Protein AF-A0A975VN42-F1 (afdb_monomer_lite)

Radius of gyration: 11.93 Å; chains: 1; bounding box: 31×22×29 Å

Structure (mmCIF, N/CA/C/O backbone):
data_AF-A0A975VN42-F1
#
_entry.id   AF-A0A975VN42-F1
#
loop_
_atom_site.group_PDB
_atom_site.id
_atom_site.type_symbol
_atom_site.label_atom_id
_atom_site.label_alt_id
_atom_site.label_comp_id
_atom_site.label_asym_id
_atom_site.label_entity_id
_atom_site.label_seq_id
_atom_site.pdbx_PDB_ins_code
_atom_site.Cartn_x
_atom_site.Cartn_y
_atom_site.Cartn_z
_atom_site.occupancy
_atom_site.B_iso_or_equiv
_atom_site.auth_seq_id
_atom_site.auth_comp_id
_atom_site.auth_asym_id
_atom_site.auth_atom_id
_atom_site.pdbx_PDB_model_num
ATOM 1 N N . MET A 1 1 ? 15.896 -3.182 -15.240 1.00 61.34 1 MET A N 1
ATOM 2 C CA . MET A 1 1 ? 16.284 -3.443 -13.831 1.00 61.34 1 MET A CA 1
ATOM 3 C C . MET A 1 1 ? 15.037 -3.686 -12.984 1.00 61.34 1 MET A C 1
ATOM 5 O O . MET A 1 1 ? 14.270 -2.752 -12.752 1.00 61.34 1 MET A O 1
ATOM 9 N N . ASN A 1 2 ? 14.832 -4.939 -12.570 1.00 74.25 2 ASN A N 1
ATOM 10 C CA . ASN A 1 2 ? 13.701 -5.408 -11.762 1.00 74.25 2 ASN A CA 1
ATOM 11 C C . ASN A 1 2 ? 13.992 -5.207 -10.271 1.00 74.2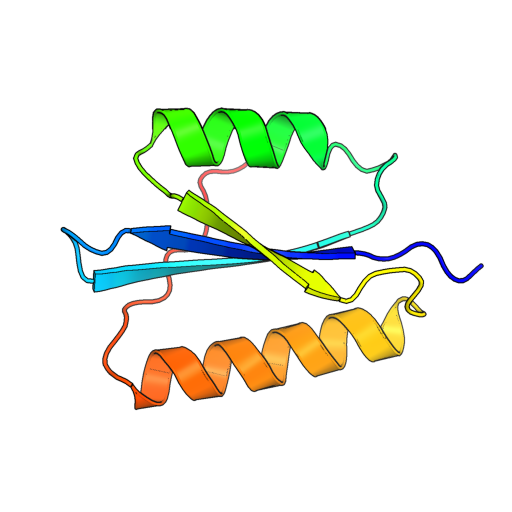5 2 ASN A C 1
ATOM 13 O O . ASN A 1 2 ? 14.473 -6.113 -9.600 1.00 74.25 2 ASN A O 1
ATOM 17 N N . ASP A 1 3 ? 13.752 -3.998 -9.771 1.00 86.62 3 ASP A N 1
ATOM 18 C CA . ASP A 1 3 ? 14.124 -3.613 -8.401 1.00 86.62 3 ASP A CA 1
ATOM 19 C C . ASP A 1 3 ? 13.070 -2.727 -7.715 1.00 86.62 3 ASP A C 1
ATOM 21 O O . ASP A 1 3 ? 13.350 -2.056 -6.728 1.00 86.62 3 ASP A O 1
ATOM 25 N N . HIS A 1 4 ? 11.842 -2.671 -8.242 1.00 88.75 4 HIS A N 1
ATOM 26 C CA . HIS A 1 4 ? 10.768 -1.931 -7.579 1.00 88.75 4 HIS A CA 1
ATOM 27 C C . HIS A 1 4 ? 10.050 -2.813 -6.562 1.00 88.75 4 HIS A C 1
ATOM 29 O O . HIS A 1 4 ? 9.755 -3.984 -6.814 1.00 88.75 4 HIS A O 1
ATOM 35 N N . TYR A 1 5 ? 9.770 -2.204 -5.417 1.00 90.38 5 TYR A N 1
ATOM 36 C CA . TYR A 1 5 ? 9.018 -2.757 -4.307 1.00 90.38 5 TYR A CA 1
ATOM 37 C C . TYR A 1 5 ? 7.677 -2.047 -4.231 1.00 90.38 5 TYR A C 1
ATOM 39 O O . TYR A 1 5 ? 7.623 -0.817 -4.332 1.00 90.38 5 TYR A O 1
ATOM 47 N N . VAL A 1 6 ? 6.622 -2.823 -4.011 1.00 90.62 6 VAL A N 1
ATOM 48 C CA . VAL A 1 6 ? 5.293 -2.321 -3.683 1.00 90.62 6 VAL A CA 1
ATOM 49 C C . VAL A 1 6 ? 5.062 -2.561 -2.196 1.00 90.62 6 VAL A C 1
ATOM 51 O O . VAL A 1 6 ? 4.939 -3.705 -1.760 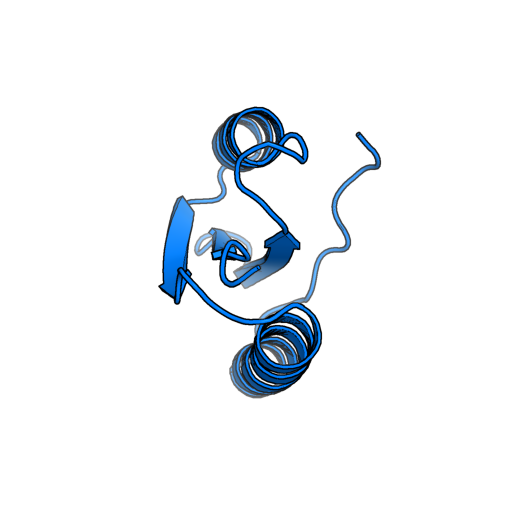1.00 90.62 6 VAL A O 1
ATOM 54 N N . MET A 1 7 ? 5.045 -1.480 -1.418 1.00 91.81 7 MET A N 1
ATOM 55 C CA . MET A 1 7 ? 4.763 -1.521 0.020 1.00 91.81 7 MET A CA 1
ATOM 56 C C . MET A 1 7 ? 3.464 -0.789 0.297 1.00 91.81 7 MET A C 1
ATOM 58 O O . MET A 1 7 ? 3.325 0.381 -0.070 1.00 91.81 7 MET A O 1
ATOM 62 N N . LEU A 1 8 ? 2.558 -1.466 0.984 1.00 91.25 8 LEU A N 1
ATOM 63 C CA . LEU A 1 8 ? 1.379 -0.881 1.597 1.00 91.25 8 LEU A CA 1
ATOM 64 C C . LEU A 1 8 ? 1.707 -0.514 3.043 1.00 91.25 8 LEU A C 1
ATOM 66 O O . LEU A 1 8 ? 2.442 -1.217 3.726 1.00 91.25 8 LEU A O 1
ATOM 70 N N . TYR A 1 9 ? 1.153 0.584 3.516 1.00 92.25 9 TYR A N 1
ATOM 71 C CA . TYR A 1 9 ? 1.221 1.021 4.896 1.00 92.25 9 TYR A CA 1
ATOM 72 C C . TYR A 1 9 ? -0.216 1.215 5.352 1.00 92.25 9 TYR A C 1
ATOM 74 O O . TYR A 1 9 ? -0.937 2.021 4.768 1.00 92.25 9 TYR A O 1
ATOM 82 N N . LEU A 1 10 ? -0.636 0.455 6.357 1.00 91.31 10 LEU A N 1
ATOM 83 C CA . LEU A 1 10 ? -2.022 0.406 6.809 1.00 91.31 10 LEU A CA 1
ATOM 84 C C . LEU A 1 10 ? -2.129 0.912 8.245 1.00 91.31 10 LEU A C 1
ATOM 86 O O . LEU A 1 10 ? -1.410 0.422 9.116 1.00 91.31 10 LEU A O 1
ATOM 90 N N . ASN A 1 11 ? -3.044 1.838 8.501 1.00 90.31 11 ASN A N 1
ATOM 91 C CA . ASN A 1 11 ? -3.461 2.195 9.847 1.00 90.31 11 ASN A CA 1
ATOM 92 C C . ASN A 1 11 ? -4.877 1.654 10.077 1.00 90.31 11 ASN A C 1
ATOM 94 O O . ASN A 1 11 ? -5.863 2.206 9.597 1.00 90.31 11 ASN A O 1
ATOM 98 N N . GLN A 1 12 ? -4.964 0.536 10.800 1.00 85.19 12 GLN A N 1
ATOM 99 C CA . GLN A 1 12 ? -6.244 -0.112 11.099 1.00 85.19 12 GLN A CA 1
ATOM 100 C C . GLN A 1 12 ? -7.110 0.705 12.065 1.00 85.19 12 GLN A C 1
ATOM 102 O O . GLN A 1 12 ? -8.323 0.568 12.026 1.00 85.19 12 GLN A O 1
ATOM 107 N N . ALA A 1 13 ? -6.510 1.543 12.916 1.00 86.69 13 ALA A N 1
ATOM 108 C CA . ALA A 1 13 ? -7.257 2.321 13.903 1.00 86.69 13 ALA A CA 1
ATOM 109 C C . ALA A 1 13 ? -8.002 3.500 13.260 1.00 86.69 13 ALA A C 1
ATOM 111 O O . ALA A 1 13 ? -9.131 3.788 13.639 1.00 86.69 13 ALA A O 1
ATOM 112 N N . SER A 1 14 ? -7.386 4.162 12.275 1.00 85.56 14 SER A N 1
ATOM 113 C CA . SER A 1 14 ? -7.988 5.287 11.544 1.00 85.56 14 SER A CA 1
ATOM 114 C C . SER A 1 14 ? -8.647 4.884 10.222 1.00 85.56 14 SER A C 1
ATOM 116 O O . SER A 1 14 ? -9.209 5.733 9.538 1.00 85.56 14 SER A O 1
ATOM 118 N N . THR A 1 15 ? -8.614 3.598 9.856 1.00 88.38 15 THR A N 1
ATOM 119 C CA . THR A 1 15 ? -9.088 3.097 8.549 1.00 88.38 15 THR A CA 1
ATOM 120 C C . THR A 1 15 ? -8.408 3.821 7.378 1.00 88.38 15 THR A C 1
ATOM 122 O O . THR A 1 15 ? -9.011 4.117 6.348 1.00 88.38 15 THR A O 1
ATOM 125 N N . GLU A 1 16 ? -7.115 4.110 7.525 1.00 91.19 16 GLU A N 1
ATOM 126 C CA . GLU A 1 16 ? -6.315 4.808 6.520 1.00 91.19 16 GLU A CA 1
ATOM 127 C C . GLU A 1 16 ? -5.273 3.888 5.899 1.00 91.19 16 GLU A C 1
ATOM 129 O O . GLU A 1 16 ? -4.743 2.966 6.529 1.00 91.19 16 GLU A O 1
ATOM 134 N N . PHE A 1 17 ? -4.903 4.184 4.658 1.00 91.31 17 PHE A N 1
ATOM 135 C CA . PHE A 1 17 ? -3.798 3.503 4.008 1.00 91.31 17 PHE A CA 1
ATOM 136 C C . PHE A 1 17 ? -2.976 4.438 3.128 1.00 91.31 17 PHE A C 1
ATOM 138 O O . PHE A 1 17 ? -3.446 5.447 2.604 1.00 91.31 17 PHE A O 1
ATOM 145 N N . THR A 1 18 ? -1.721 4.057 2.911 1.00 90.50 18 THR A N 1
ATOM 146 C CA . THR A 1 18 ? -0.868 4.662 1.894 1.00 90.50 18 THR A CA 1
ATOM 147 C C . THR A 1 18 ? 0.000 3.600 1.232 1.00 90.50 18 THR A C 1
ATOM 149 O O . THR A 1 18 ? 0.311 2.573 1.823 1.00 90.50 18 THR A O 1
ATOM 152 N N . ILE A 1 19 ? 0.394 3.808 -0.023 1.00 90.44 19 ILE A N 1
ATOM 153 C CA . ILE A 1 19 ? 1.087 2.785 -0.819 1.00 90.44 19 ILE A CA 1
ATOM 154 C C . ILE A 1 19 ? 2.213 3.382 -1.655 1.00 90.44 19 ILE A C 1
ATOM 156 O O . ILE A 1 19 ? 2.070 4.468 -2.227 1.00 90.44 19 ILE A O 1
ATOM 160 N N . THR A 1 20 ? 3.351 2.685 -1.730 1.00 89.12 20 THR A N 1
ATOM 161 C CA . THR A 1 20 ? 4.541 3.081 -2.497 1.00 89.12 20 THR A CA 1
ATOM 162 C C . THR A 1 20 ? 4.926 2.036 -3.526 1.00 89.12 20 THR A C 1
ATOM 164 O O . THR A 1 20 ? 4.856 0.852 -3.237 1.00 89.12 20 THR A O 1
ATOM 167 N N . ALA A 1 21 ? 5.401 2.493 -4.684 1.00 89.50 21 ALA A N 1
ATOM 168 C CA . ALA A 1 21 ? 6.047 1.683 -5.712 1.00 89.50 21 ALA A CA 1
ATOM 169 C C . ALA A 1 21 ? 7.431 2.289 -5.991 1.00 89.50 21 ALA A C 1
ATOM 171 O O . ALA A 1 21 ? 7.555 3.240 -6.756 1.00 89.50 21 ALA A O 1
ATOM 172 N N . ARG A 1 22 ? 8.478 1.849 -5.285 1.00 85.06 22 ARG A N 1
ATOM 173 C CA . ARG A 1 22 ? 9.817 2.471 -5.369 1.00 85.06 22 ARG A CA 1
ATOM 174 C C . ARG A 1 22 ? 10.930 1.443 -5.214 1.00 85.06 22 ARG A C 1
ATOM 176 O O . ARG A 1 22 ? 10.720 0.375 -4.652 1.00 85.06 22 ARG A O 1
ATOM 183 N N . LYS A 1 23 ? 12.127 1.778 -5.699 1.00 8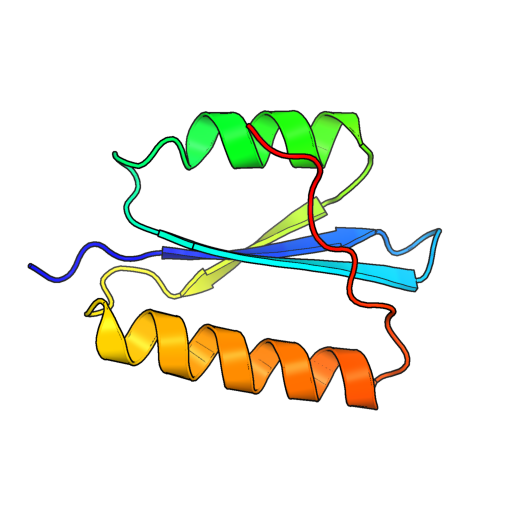5.75 23 LYS A N 1
ATOM 184 C CA . LYS A 1 23 ? 13.331 0.976 -5.449 1.00 85.75 23 LYS A CA 1
ATOM 185 C C . LYS A 1 23 ? 13.722 1.007 -3.977 1.00 85.75 23 LYS A C 1
ATOM 187 O O . LYS A 1 23 ? 13.480 2.011 -3.303 1.00 85.75 23 LYS A O 1
ATOM 192 N N . LYS A 1 24 ? 14.416 -0.031 -3.498 1.00 74.94 24 LYS A N 1
ATOM 193 C CA . LYS A 1 24 ? 14.978 -0.035 -2.136 1.00 74.94 24 LYS A CA 1
ATOM 194 C C . LYS A 1 24 ? 15.946 1.137 -1.922 1.00 74.94 24 LYS A C 1
ATOM 196 O O . LYS A 1 24 ? 15.896 1.788 -0.882 1.00 74.94 24 LYS A O 1
ATOM 201 N N . SER A 1 25 ? 16.747 1.458 -2.940 1.00 74.69 25 SER A N 1
ATOM 202 C CA . SER A 1 25 ? 17.668 2.604 -2.957 1.00 74.69 25 SER A CA 1
ATOM 203 C C . SER A 1 25 ? 16.969 3.971 -2.970 1.00 74.69 25 SER A C 1
ATOM 205 O O . SER A 1 25 ? 17.565 4.970 -2.584 1.00 74.69 25 SER A O 1
ATOM 207 N N . ALA A 1 26 ? 15.686 4.039 -3.337 1.00 79.88 26 ALA A N 1
ATOM 208 C CA . ALA A 1 26 ? 14.918 5.283 -3.417 1.00 79.88 26 ALA A CA 1
ATOM 209 C C . ALA A 1 26 ? 14.237 5.638 -2.079 1.00 79.88 26 ALA A C 1
ATOM 211 O O . ALA A 1 26 ? 13.021 5.844 -2.023 1.00 79.88 26 ALA A O 1
ATOM 212 N N . ARG A 1 27 ? 15.026 5.689 -0.995 1.00 82.31 27 ARG A N 1
ATOM 213 C CA . ARG A 1 27 ? 14.592 6.070 0.369 1.00 82.31 27 ARG A CA 1
ATOM 214 C C . ARG A 1 27 ? 13.486 5.176 0.965 1.00 82.31 27 ARG A C 1
ATOM 216 O O . ARG A 1 27 ? 12.848 5.556 1.944 1.00 82.31 27 ARG A O 1
ATOM 223 N N . LEU A 1 28 ? 13.274 3.961 0.445 1.00 83.25 28 LEU A N 1
ATOM 224 C CA . LEU A 1 28 ? 12.252 3.027 0.950 1.00 83.25 28 LEU A CA 1
ATOM 225 C C . LEU A 1 28 ? 12.379 2.719 2.462 1.00 83.25 28 LEU A C 1
ATOM 227 O O . LEU A 1 28 ? 11.345 2.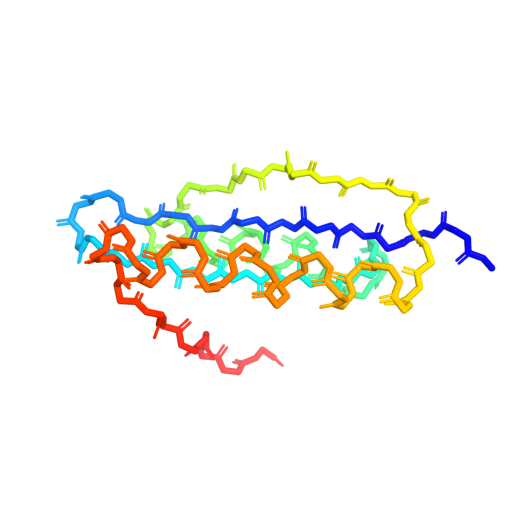675 3.139 1.00 83.25 28 LEU A O 1
ATOM 231 N N . PRO A 1 29 ? 13.594 2.559 3.035 1.00 86.12 29 PRO A N 1
ATOM 232 C CA . PRO A 1 29 ? 13.747 2.379 4.479 1.00 86.12 29 PRO A CA 1
ATOM 233 C C . PRO A 1 29 ? 13.274 3.592 5.290 1.00 86.12 29 PRO A C 1
ATOM 235 O O . PRO A 1 29 ? 12.641 3.423 6.328 1.00 86.12 29 PRO A O 1
ATOM 238 N N . GLN A 1 30 ? 13.528 4.810 4.799 1.00 87.06 30 GLN A N 1
ATOM 239 C CA . GLN A 1 30 ? 13.132 6.055 5.467 1.00 87.06 30 GLN A CA 1
ATOM 240 C C . GLN A 1 30 ? 11.612 6.234 5.438 1.00 87.06 30 GLN A C 1
ATOM 242 O O . GLN A 1 30 ? 11.013 6.483 6.480 1.00 87.06 30 GLN A O 1
ATOM 247 N N . VAL A 1 31 ? 10.986 5.983 4.281 1.00 85.38 31 VAL A N 1
ATOM 248 C CA . VAL A 1 31 ? 9.519 5.932 4.141 1.00 85.38 31 VAL A CA 1
ATOM 249 C C . VAL A 1 31 ? 8.923 4.943 5.138 1.00 85.38 31 VAL A C 1
ATOM 251 O O . VAL A 1 31 ? 7.969 5.259 5.841 1.00 85.38 31 VAL A O 1
ATOM 254 N N . THR A 1 32 ? 9.502 3.744 5.224 1.00 87.56 32 THR A N 1
ATOM 255 C CA . THR A 1 32 ? 9.000 2.694 6.115 1.00 87.56 32 THR A CA 1
ATOM 256 C C . THR A 1 32 ? 9.140 3.074 7.583 1.00 87.56 32 THR A C 1
ATOM 258 O O . THR A 1 32 ? 8.232 2.813 8.367 1.00 87.56 32 THR A O 1
ATOM 261 N N . ARG A 1 33 ? 10.248 3.718 7.963 1.00 89.44 33 ARG A N 1
ATOM 262 C CA . ARG A 1 33 ? 10.448 4.226 9.322 1.00 89.44 33 ARG A CA 1
ATOM 263 C C . ARG A 1 33 ? 9.428 5.312 9.667 1.00 89.44 33 ARG A C 1
ATOM 265 O O . ARG A 1 33 ? 8.807 5.219 10.716 1.00 89.44 33 ARG A O 1
ATOM 272 N N . GLN A 1 34 ? 9.226 6.297 8.793 1.00 86.81 34 GLN A N 1
ATOM 273 C CA . GLN A 1 34 ? 8.267 7.377 9.037 1.00 86.81 34 GLN A CA 1
ATOM 274 C C . GLN A 1 34 ? 6.827 6.859 9.114 1.00 86.81 34 GLN A C 1
ATOM 276 O O . GLN A 1 34 ? 6.097 7.240 10.019 1.00 86.81 34 GLN A O 1
ATOM 281 N N . ALA A 1 35 ? 6.436 5.942 8.225 1.00 86.81 35 ALA A N 1
ATOM 282 C CA . ALA A 1 35 ? 5.114 5.323 8.273 1.00 86.81 35 ALA A CA 1
ATOM 283 C C . ALA A 1 35 ? 4.868 4.620 9.620 1.00 86.81 35 ALA A C 1
ATOM 285 O O . ALA A 1 35 ? 3.821 4.820 10.227 1.00 86.81 35 ALA A O 1
ATOM 286 N N . LYS A 1 36 ? 5.863 3.881 10.136 1.00 89.06 36 LYS A N 1
ATOM 287 C CA . LYS A 1 36 ? 5.788 3.269 11.473 1.00 89.06 36 LYS A CA 1
ATOM 288 C C . LYS A 1 36 ? 5.630 4.303 12.592 1.00 89.06 36 LYS A C 1
ATOM 290 O O . LYS A 1 36 ? 4.848 4.066 13.503 1.00 89.06 36 LYS A O 1
ATOM 295 N N . LEU A 1 37 ? 6.343 5.433 12.526 1.00 89.00 37 LEU A N 1
ATOM 296 C CA . LEU A 1 37 ? 6.219 6.517 13.515 1.00 89.00 37 LEU A CA 1
ATOM 297 C C . LEU A 1 37 ? 4.816 7.140 13.522 1.00 89.00 37 LEU A C 1
ATOM 299 O O . LEU A 1 37 ? 4.333 7.532 14.575 1.00 89.00 37 LEU A O 1
ATOM 303 N N . LEU A 1 38 ? 4.155 7.185 12.364 1.00 86.06 38 LEU A N 1
ATOM 304 C CA . LEU A 1 38 ? 2.775 7.653 12.212 1.00 86.06 38 LEU A CA 1
ATOM 305 C C . LEU A 1 38 ? 1.725 6.574 12.555 1.00 86.06 38 LEU A C 1
ATOM 307 O O . LEU A 1 38 ? 0.542 6.772 12.299 1.00 86.06 38 LEU A O 1
ATOM 311 N N . GLY A 1 39 ? 2.138 5.419 13.088 1.00 87.19 39 GLY A N 1
ATOM 312 C CA . GLY A 1 39 ? 1.235 4.333 13.485 1.00 87.19 39 GLY A CA 1
ATOM 313 C C . GLY A 1 39 ? 0.825 3.382 12.355 1.00 87.19 39 GLY A C 1
ATOM 314 O O . GLY A 1 39 ? 0.042 2.461 12.582 1.00 87.19 39 GLY A O 1
ATOM 315 N N . TYR A 1 40 ? 1.373 3.539 11.148 1.00 90.31 40 TYR A N 1
ATOM 316 C CA . TYR A 1 40 ? 1.079 2.633 10.040 1.00 90.31 40 TYR A CA 1
ATOM 317 C C . TYR A 1 40 ? 1.915 1.350 10.125 1.00 90.31 40 TYR A C 1
ATOM 319 O O . TYR A 1 40 ? 3.135 1.370 10.317 1.00 90.31 40 TYR A O 1
ATOM 327 N N . LYS A 1 41 ? 1.271 0.209 9.872 1.00 90.69 41 LYS A N 1
ATOM 328 C CA . LYS A 1 41 ? 1.920 -1.096 9.727 1.00 90.69 41 LYS A CA 1
ATOM 329 C C . LYS A 1 41 ? 2.354 -1.308 8.270 1.00 90.69 41 LYS A C 1
ATOM 331 O O . LYS A 1 41 ? 1.500 -1.294 7.383 1.00 90.69 41 LYS A O 1
ATOM 336 N N . PRO A 1 42 ? 3.655 -1.496 7.987 1.00 91.31 42 PRO A N 1
ATOM 337 C CA . PRO A 1 42 ? 4.135 -1.780 6.640 1.00 91.31 42 PRO A CA 1
ATOM 338 C C . PRO A 1 42 ? 3.876 -3.235 6.244 1.00 91.31 42 PRO A C 1
ATOM 340 O O . PRO A 1 42 ? 4.171 -4.154 7.003 1.00 91.31 42 PRO A O 1
ATOM 343 N N . ILE A 1 43 ? 3.404 -3.435 5.021 1.00 91.38 43 ILE A N 1
ATOM 344 C CA . ILE A 1 43 ? 3.106 -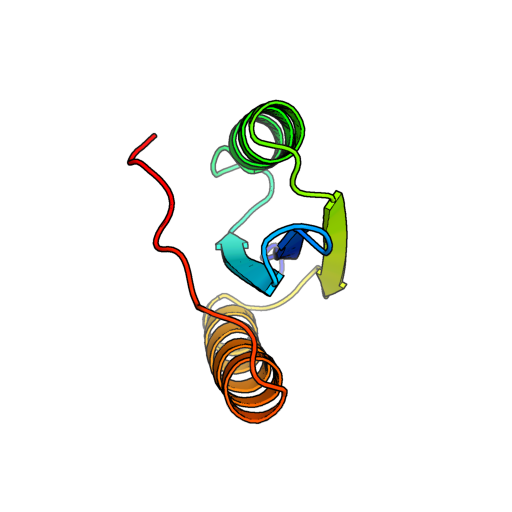4.726 4.407 1.00 91.38 43 ILE A CA 1
ATOM 345 C C . ILE A 1 43 ? 3.791 -4.748 3.038 1.00 91.38 43 ILE A C 1
ATOM 347 O O . ILE A 1 43 ? 3.548 -3.884 2.191 1.00 91.38 43 ILE A O 1
ATOM 351 N N . LEU A 1 44 ? 4.671 -5.725 2.821 1.00 91.19 44 LEU A N 1
ATOM 352 C CA . LEU A 1 44 ? 5.289 -5.957 1.518 1.00 91.19 44 LEU A CA 1
ATOM 353 C C . LEU A 1 44 ? 4.306 -6.729 0.638 1.00 91.19 44 LEU A C 1
ATOM 355 O O . LEU A 1 44 ? 3.970 -7.863 0.959 1.00 91.19 44 LEU A O 1
ATOM 359 N N . LEU A 1 45 ? 3.867 -6.123 -0.464 1.00 91.88 45 LEU A N 1
ATOM 360 C CA . LEU A 1 45 ? 2.932 -6.762 -1.395 1.00 91.88 45 LEU A CA 1
ATOM 361 C C . LEU A 1 45 ? 3.658 -7.467 -2.539 1.00 91.88 45 LEU A C 1
ATOM 363 O O . LEU A 1 45 ? 3.285 -8.566 -2.930 1.00 91.88 45 LEU A O 1
ATOM 367 N N . ALA A 1 46 ? 4.704 -6.836 -3.074 1.00 90.31 46 ALA A N 1
ATOM 368 C CA . ALA A 1 46 ? 5.516 -7.408 -4.140 1.00 90.31 46 ALA A CA 1
ATOM 369 C C . ALA A 1 46 ? 6.902 -6.760 -4.194 1.00 90.31 46 ALA A C 1
ATOM 371 O O . ALA A 1 46 ? 7.095 -5.614 -3.779 1.00 90.31 46 ALA A O 1
ATOM 372 N N . HIS A 1 47 ? 7.874 -7.472 -4.757 1.00 90.88 47 HIS A N 1
ATOM 373 C CA . HIS A 1 47 ? 9.219 -6.960 -5.010 1.00 90.88 47 HIS A CA 1
ATOM 374 C C . HIS A 1 47 ? 9.786 -7.506 -6.323 1.00 90.88 47 HIS A C 1
ATOM 376 O O . HIS A 1 47 ? 9.206 -8.402 -6.929 1.00 90.88 47 HIS A O 1
ATOM 382 N N . ARG A 1 48 ? 10.940 -6.968 -6.754 1.00 89.25 48 ARG A N 1
ATOM 383 C CA . ARG A 1 48 ? 11.594 -7.306 -8.036 1.00 89.25 48 ARG A CA 1
ATOM 384 C C . ARG A 1 48 ? 10.687 -7.066 -9.250 1.00 89.25 48 ARG A C 1
ATOM 386 O O . ARG A 1 48 ? 10.741 -7.787 -10.239 1.00 89.25 48 ARG A O 1
ATOM 393 N N . LEU A 1 49 ? 9.877 -6.012 -9.190 1.00 88.69 49 LEU A N 1
ATOM 394 C CA . LEU A 1 49 ? 9.038 -5.596 -10.308 1.00 88.69 49 LEU A CA 1
ATOM 395 C C . LEU A 1 49 ? 9.761 -4.587 -11.208 1.00 88.69 49 LEU A C 1
ATOM 397 O O . LEU A 1 49 ? 10.657 -3.844 -10.777 1.00 88.69 49 LEU A O 1
ATOM 401 N N . THR A 1 50 ? 9.330 -4.524 -12.469 1.00 91.25 50 THR A N 1
ATOM 402 C CA . THR A 1 50 ? 9.618 -3.367 -13.324 1.00 91.25 50 THR A CA 1
ATOM 403 C C . THR A 1 50 ? 8.905 -2.130 -12.764 1.00 91.25 50 THR A C 1
ATOM 405 O O . THR A 1 50 ? 7.923 -2.243 -12.027 1.00 91.25 50 THR A O 1
ATOM 408 N N . LYS A 1 51 ? 9.367 -0.928 -13.132 1.00 88.44 51 LYS A N 1
ATOM 409 C CA . LYS A 1 51 ? 8.706 0.328 -12.732 1.00 88.44 51 LYS A CA 1
ATOM 410 C C . LYS A 1 51 ? 7.231 0.346 -13.151 1.00 88.44 51 LYS A C 1
ATOM 412 O O . LYS A 1 51 ? 6.372 0.702 -12.352 1.00 88.44 51 LYS A O 1
ATOM 417 N N . VAL A 1 52 ? 6.953 -0.065 -14.390 1.00 91.12 52 VAL A N 1
ATOM 418 C CA . VAL A 1 52 ? 5.605 -0.065 -14.976 1.00 91.12 52 VAL A CA 1
ATOM 419 C C . VAL A 1 52 ? 4.692 -1.035 -14.227 1.00 91.12 52 VAL A C 1
ATOM 421 O O . VAL A 1 52 ? 3.604 -0.648 -13.807 1.00 91.12 52 VAL A O 1
ATOM 424 N N . SER A 1 53 ? 5.156 -2.263 -13.977 1.00 92.19 53 SER A N 1
ATOM 425 C CA . SER A 1 53 ? 4.386 -3.265 -13.230 1.00 92.19 53 SER A CA 1
ATOM 426 C C . SER A 1 53 ? 4.122 -2.829 -11.786 1.00 92.19 53 SER A C 1
ATOM 428 O O . SER A 1 53 ? 3.016 -3.010 -11.287 1.00 92.19 53 SER A O 1
ATOM 430 N N . ALA A 1 54 ? 5.105 -2.216 -11.117 1.00 90.44 54 ALA A N 1
ATOM 431 C CA . ALA A 1 54 ? 4.944 -1.737 -9.746 1.00 90.44 54 ALA A CA 1
ATOM 432 C C . ALA A 1 54 ? 3.927 -0.588 -9.638 1.00 90.44 54 ALA A C 1
ATOM 434 O O . ALA A 1 54 ? 3.102 -0.585 -8.727 1.00 90.44 54 ALA A O 1
ATOM 435 N N . GLU A 1 55 ? 3.949 0.370 -10.570 1.00 91.12 55 GLU A N 1
ATOM 436 C CA . GLU A 1 55 ? 2.961 1.459 -10.619 1.00 91.12 55 GLU A CA 1
ATOM 437 C C . GLU A 1 55 ? 1.557 0.948 -10.968 1.00 91.12 55 GLU A C 1
ATOM 439 O O . GLU A 1 55 ? 0.578 1.383 -10.364 1.00 91.12 55 GLU A O 1
ATOM 444 N N . SER A 1 56 ? 1.447 -0.012 -11.892 1.00 93.50 56 SER A N 1
ATOM 445 C CA . SER A 1 56 ? 0.172 -0.669 -12.205 1.00 93.50 56 SER A CA 1
ATOM 446 C C . SER A 1 56 ? -0.404 -1.376 -10.972 1.00 93.50 56 SER A C 1
ATOM 448 O O . SER A 1 56 ? -1.545 -1.122 -10.586 1.00 93.50 56 SER A O 1
ATOM 450 N N . MET A 1 57 ? 0.414 -2.167 -10.270 1.00 92.00 57 MET A N 1
ATOM 451 C CA . MET A 1 57 ? 0.008 -2.846 -9.038 1.00 92.00 57 MET A CA 1
ATOM 452 C C . MET A 1 57 ? -0.387 -1.863 -7.935 1.00 92.00 57 MET A C 1
ATOM 454 O O . MET A 1 57 ? -1.407 -2.052 -7.279 1.00 92.00 57 MET A O 1
ATOM 458 N N . LYS A 1 58 ? 0.363 -0.771 -7.764 1.00 92.06 58 LYS A N 1
ATOM 459 C CA . LYS A 1 58 ? 0.014 0.297 -6.823 1.00 92.06 58 LYS A CA 1
ATOM 460 C C . LYS A 1 58 ? -1.383 0.861 -7.096 1.00 92.06 58 LYS A C 1
ATOM 462 O O . LYS A 1 58 ? -2.141 1.046 -6.148 1.00 92.06 58 LYS A O 1
ATOM 467 N N . ARG A 1 59 ? -1.726 1.131 -8.362 1.00 91.88 59 ARG A N 1
ATOM 468 C CA . ARG A 1 59 ? -3.059 1.629 -8.744 1.00 91.88 59 ARG A CA 1
ATOM 469 C C . ARG A 1 59 ? -4.150 0.614 -8.415 1.00 91.88 59 ARG A C 1
ATOM 471 O O . ARG A 1 59 ? -5.121 0.988 -7.771 1.00 91.88 59 ARG A O 1
ATOM 478 N N . MET A 1 60 ? -3.949 -0.657 -8.772 1.00 92.81 60 MET A N 1
ATOM 479 C CA . MET A 1 60 ? -4.915 -1.725 -8.478 1.00 92.81 60 MET A CA 1
ATOM 480 C C . MET A 1 60 ? -5.191 -1.857 -6.977 1.00 92.81 60 MET A C 1
ATOM 482 O O . MET A 1 60 ? -6.344 -1.886 -6.557 1.00 92.81 60 MET A O 1
ATOM 486 N N . ILE A 1 61 ? -4.140 -1.878 -6.156 1.00 91.56 61 ILE A N 1
ATOM 487 C CA . ILE A 1 61 ? -4.283 -1.981 -4.700 1.00 91.56 61 ILE A CA 1
ATOM 488 C C . ILE A 1 61 ? -4.935 -0.725 -4.120 1.00 91.56 61 ILE A C 1
ATOM 490 O O . ILE A 1 61 ? -5.759 -0.828 -3.217 1.00 91.56 61 ILE A O 1
ATOM 494 N N . CYS A 1 62 ? -4.611 0.456 -4.651 1.00 90.75 62 CYS A N 1
ATOM 495 C CA . CYS A 1 62 ? -5.254 1.696 -4.228 1.00 90.75 62 CYS A CA 1
ATOM 496 C C . CYS A 1 62 ? -6.770 1.648 -4.450 1.00 90.75 62 CYS A C 1
ATOM 498 O O . CYS A 1 62 ? -7.523 1.989 -3.544 1.00 90.75 62 CYS A O 1
ATOM 500 N N . SER A 1 63 ? -7.213 1.168 -5.615 1.00 91.69 63 SER A N 1
ATOM 501 C CA . SER A 1 63 ? -8.635 0.965 -5.899 1.00 91.69 63 SER A CA 1
ATOM 502 C C . SER A 1 63 ? -9.262 -0.095 -4.991 1.00 91.69 63 SER A C 1
ATOM 504 O O . SER A 1 63 ? -10.355 0.120 -4.482 1.00 91.69 63 SER A O 1
ATOM 506 N N . ALA A 1 64 ? -8.571 -1.209 -4.731 1.00 91.81 64 ALA A N 1
ATOM 507 C CA . ALA A 1 64 ? -9.082 -2.269 -3.861 1.00 91.81 64 ALA A CA 1
ATOM 508 C C . ALA A 1 64 ? -9.316 -1.788 -2.418 1.00 91.81 64 ALA A C 1
ATOM 510 O O . ALA A 1 64 ? -10.369 -2.058 -1.848 1.00 91.81 64 ALA A O 1
ATOM 511 N N . TYR A 1 65 ? -8.370 -1.041 -1.839 1.00 88.75 65 TYR A N 1
ATOM 512 C CA . TYR A 1 65 ? -8.507 -0.509 -0.479 1.00 88.75 65 TYR A CA 1
ATOM 513 C C . TYR A 1 65 ? -9.530 0.625 -0.387 1.00 88.75 65 TYR A C 1
ATOM 515 O O . TYR A 1 65 ? -10.284 0.670 0.583 1.00 88.75 65 TYR A O 1
ATOM 523 N N . ALA A 1 66 ? -9.613 1.487 -1.405 1.00 87.94 66 ALA A N 1
ATOM 524 C CA . ALA A 1 66 ? -10.666 2.498 -1.480 1.00 87.94 66 ALA A CA 1
ATOM 525 C C . ALA A 1 66 ? -12.063 1.851 -1.528 1.00 87.94 66 ALA A C 1
ATOM 527 O O . ALA A 1 66 ? -12.949 2.240 -0.775 1.00 87.94 66 ALA A O 1
ATOM 528 N N . ASN A 1 67 ? -12.237 0.800 -2.337 1.00 91.31 67 ASN A N 1
ATOM 529 C CA . ASN A 1 67 ? -13.491 0.042 -2.408 1.00 91.31 67 ASN A CA 1
ATOM 530 C C . ASN A 1 67 ? -13.803 -0.718 -1.107 1.00 91.31 67 ASN A C 1
ATOM 532 O O . ASN A 1 67 ? -14.966 -0.955 -0.801 1.00 91.31 67 ASN A O 1
ATOM 536 N N . ALA A 1 68 ? -12.778 -1.085 -0.333 1.00 90.25 68 ALA A N 1
ATOM 537 C CA . ALA A 1 68 ? -12.926 -1.697 0.985 1.00 90.25 68 ALA A CA 1
ATOM 538 C C . ALA A 1 68 ? -13.226 -0.679 2.108 1.00 90.25 68 ALA A C 1
ATOM 540 O O . ALA A 1 68 ? -13.274 -1.066 3.274 1.00 90.25 68 ALA A O 1
ATOM 541 N N . GLY A 1 69 ? -13.409 0.605 1.779 1.00 89.06 69 GLY A N 1
ATOM 542 C CA . GLY A 1 69 ? -13.767 1.657 2.733 1.00 89.06 69 GLY A CA 1
ATOM 543 C C . GLY A 1 69 ? -12.583 2.325 3.433 1.00 89.06 69 GLY A C 1
ATOM 544 O O . GLY A 1 69 ? -12.793 3.075 4.383 1.00 89.06 69 GLY A O 1
ATOM 545 N N . TYR A 1 70 ? -11.346 2.083 2.986 1.00 90.06 70 TYR A N 1
ATOM 546 C CA . TYR A 1 70 ? -10.181 2.771 3.537 1.00 90.06 70 TYR A CA 1
ATOM 547 C C . TYR A 1 70 ? -9.944 4.122 2.865 1.00 90.06 70 TYR A C 1
ATOM 549 O O . TYR A 1 70 ? -9.996 4.255 1.640 1.00 90.06 70 TYR A O 1
ATOM 557 N N . THR A 1 71 ? -9.564 5.111 3.669 1.00 89.75 71 THR A N 1
ATOM 558 C CA . THR A 1 71 ? -9.199 6.443 3.185 1.00 89.75 71 THR A CA 1
ATOM 559 C C . THR A 1 71 ? -7.747 6.452 2.722 1.00 89.75 71 THR A C 1
ATOM 561 O O . THR A 1 71 ? -6.827 6.115 3.475 1.00 89.75 71 THR A O 1
ATOM 564 N N . TYR A 1 72 ? -7.521 6.845 1.467 1.00 88.00 72 TYR A N 1
ATOM 565 C CA . TYR A 1 72 ? -6.170 7.041 0.953 1.00 88.00 72 TYR A CA 1
ATOM 566 C C . TYR A 1 72 ? -5.581 8.328 1.525 1.00 88.00 72 TYR A C 1
ATOM 568 O O . TYR A 1 72 ? -6.059 9.419 1.214 1.00 88.00 72 TYR A O 1
ATOM 576 N N . ASN A 1 73 ? -4.515 8.205 2.314 1.00 84.25 73 ASN A N 1
ATOM 577 C CA . ASN A 1 73 ? -3.794 9.360 2.822 1.00 84.25 73 ASN A CA 1
ATOM 578 C C . ASN A 1 73 ? -2.493 9.559 2.028 1.00 84.25 73 ASN A C 1
ATOM 580 O O . ASN A 1 73 ? -1.588 8.704 1.981 1.00 84.25 73 ASN A O 1
ATOM 584 N N . THR A 1 74 ? -2.418 10.699 1.341 1.00 69.06 74 THR A N 1
ATOM 585 C CA . THR A 1 74 ? -1.213 11.112 0.626 1.00 69.06 74 THR A CA 1
ATOM 586 C C . THR A 1 74 ? -0.190 11.524 1.671 1.00 69.06 74 THR A C 1
ATOM 588 O O . THR A 1 74 ? -0.372 12.500 2.388 1.00 69.06 74 THR A O 1
ATOM 591 N N . ARG A 1 75 ? 0.875 10.732 1.787 1.00 62.41 75 ARG A N 1
ATOM 592 C CA . ARG A 1 75 ? 1.919 10.897 2.809 1.00 62.41 75 ARG A CA 1
ATOM 593 C C . ARG A 1 75 ? 2.404 12.350 2.859 1.00 62.41 75 ARG A C 1
ATOM 595 O O . ARG A 1 75 ? 2.570 12.933 1.783 1.00 62.41 75 ARG A O 1
ATOM 602 N N . PRO A 1 76 ? 2.746 12.883 4.045 1.00 48.62 76 PRO A N 1
ATOM 603 C CA . PRO A 1 76 ? 3.514 14.115 4.116 1.00 48.62 76 PRO A CA 1
ATOM 604 C C . PRO A 1 76 ? 4.787 13.968 3.261 1.00 48.62 76 PRO A C 1
ATOM 606 O O . PRO A 1 76 ? 5.387 12.883 3.256 1.00 48.62 76 PRO A O 1
ATOM 609 N N . PRO A 1 77 ? 5.190 15.003 2.505 1.00 49.84 77 PRO A N 1
ATOM 610 C CA . PRO A 1 77 ? 6.398 14.950 1.691 1.00 49.84 77 PRO A CA 1
ATOM 611 C C . PRO A 1 77 ? 7.639 14.631 2.547 1.00 49.84 77 PRO A C 1
ATOM 613 O O . PRO A 1 77 ? 7.731 15.030 3.707 1.00 49.84 77 PRO A O 1
ATOM 616 N N . LEU A 1 78 ? 8.571 13.873 1.955 1.00 50.59 78 LEU A N 1
ATOM 617 C CA . LEU A 1 78 ? 9.857 13.436 2.522 1.00 50.59 78 LEU A CA 1
ATOM 618 C C . LEU A 1 78 ? 11.041 14.124 1.858 1.00 50.59 78 LEU A C 1
ATOM 620 O O . LEU A 1 78 ? 10.983 14.261 0.617 1.00 50.59 78 LEU A O 1
#

Sequence (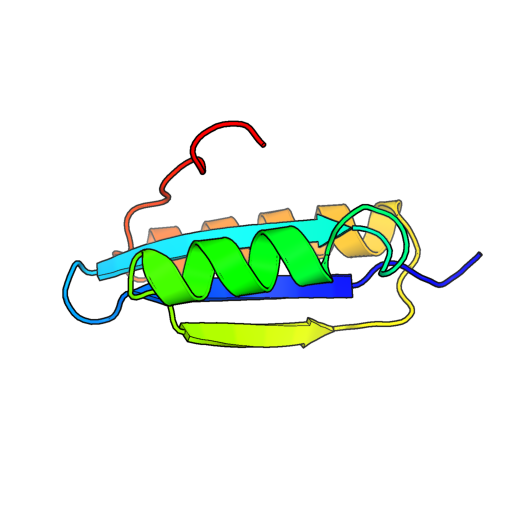78 aa):
MNDHYVMLYLNQASTEFTITARKKSARLPQVTRQAKLLGYKPILLAHRLTKVSAESMKRMICSAYANAGYTYNTRPPL

Foldseek 3Di:
DQFWWWKKWAQPVQLAIEIDTGGPVPCVVVVCVVSVVVRTDIDTPDGSHDSVVSVVVRVVVVVVSVVVVGHYDDDDDD

pLDDT: mean 86.17, std 9.48, range [48.62, 93.5]

Secondary structure (DSSP, 8-state):
---EEEEEEEETTTTEEEEEEEETTTTHHHHHHHHHHTTPEEEEEEEEE-HHHHHHHHHHHHHHHHHTT-EE--PPP-